Protein AF-A0A518S916-F1 (afdb_monomer_lite)

Structure (mmCIF, N/CA/C/O backbone):
data_AF-A0A518S916-F1
#
_entry.id   AF-A0A518S916-F1
#
loop_
_atom_site.group_PDB
_atom_site.id
_atom_site.type_symbol
_atom_site.label_atom_id
_atom_site.label_alt_id
_atom_site.label_comp_id
_atom_site.label_asym_id
_atom_site.label_entity_id
_atom_site.label_seq_id
_atom_site.pdbx_PDB_ins_code
_atom_site.Cartn_x
_atom_site.Cartn_y
_atom_site.Cartn_z
_atom_site.occupancy
_atom_site.B_iso_or_equiv
_atom_site.auth_seq_id
_atom_site.auth_comp_id
_atom_site.auth_asym_id
_atom_site.auth_atom_id
_atom_site.pdbx_PDB_model_num
ATOM 1 N N . MET A 1 1 ? -21.842 4.565 4.691 1.00 62.12 1 MET A N 1
ATOM 2 C CA . MET A 1 1 ? -20.642 4.189 5.458 1.00 62.12 1 MET A CA 1
ATOM 3 C C . MET A 1 1 ? -21.077 3.575 6.783 1.00 62.12 1 MET A C 1
ATOM 5 O O . MET A 1 1 ? -20.987 2.363 6.914 1.00 62.12 1 MET A O 1
ATOM 9 N N . GLU A 1 2 ? -21.818 4.327 7.596 1.00 73.81 2 GLU A N 1
ATOM 10 C CA . GLU A 1 2 ? -22.371 3.924 8.904 1.00 73.81 2 GLU A CA 1
ATOM 11 C C . GLU A 1 2 ? -23.020 2.518 8.986 1.00 73.81 2 GLU A C 1
ATOM 13 O O . GLU A 1 2 ? -22.765 1.757 9.918 1.00 73.81 2 GLU A O 1
ATOM 18 N N . ARG A 1 3 ? -23.816 2.099 7.984 1.00 76.81 3 ARG A N 1
ATOM 19 C CA . ARG A 1 3 ? -24.402 0.738 7.943 1.00 76.81 3 ARG A CA 1
ATOM 20 C C . ARG A 1 3 ? -23.364 -0.381 7.767 1.00 76.81 3 ARG A C 1
ATOM 22 O O . ARG A 1 3 ? -23.549 -1.460 8.321 1.00 76.81 3 ARG A O 1
ATOM 29 N N . ILE A 1 4 ? -22.310 -0.142 6.985 1.00 74.88 4 ILE A N 1
ATOM 30 C CA . ILE A 1 4 ? -21.237 -1.117 6.720 1.00 74.88 4 ILE A CA 1
ATOM 31 C C . ILE A 1 4 ? -20.331 -1.226 7.947 1.00 74.88 4 ILE A C 1
ATOM 33 O O . ILE A 1 4 ? -20.021 -2.334 8.374 1.00 74.88 4 ILE A O 1
ATOM 37 N N . GLU A 1 5 ? -19.987 -0.094 8.559 1.00 79.50 5 GLU A N 1
ATOM 38 C CA . GLU A 1 5 ? -19.220 -0.035 9.809 1.00 79.50 5 GLU A CA 1
ATOM 39 C C . GLU A 1 5 ? -19.958 -0.752 10.943 1.00 79.50 5 GLU A C 1
ATOM 41 O O . GLU A 1 5 ? -19.384 -1.602 11.622 1.00 79.50 5 GLU A O 1
ATOM 46 N N . THR A 1 6 ? -21.263 -0.495 11.091 1.00 79.56 6 THR A N 1
ATOM 47 C CA . THR A 1 6 ? -22.104 -1.162 12.096 1.00 79.56 6 THR A CA 1
ATOM 48 C C . THR A 1 6 ? -22.162 -2.672 11.862 1.00 79.56 6 THR A C 1
ATOM 50 O O . THR A 1 6 ? -22.060 -3.449 12.812 1.00 79.56 6 THR A O 1
ATOM 53 N N . ALA A 1 7 ? -22.283 -3.110 10.603 1.00 78.56 7 ALA A N 1
ATOM 54 C CA . ALA A 1 7 ? -22.294 -4.528 10.254 1.00 78.56 7 ALA A CA 1
ATOM 55 C C . ALA A 1 7 ? -20.941 -5.206 10.533 1.00 78.56 7 ALA A C 1
ATOM 57 O O . ALA A 1 7 ? -20.918 -6.280 11.132 1.00 78.56 7 ALA A O 1
ATOM 58 N N . LEU A 1 8 ? -19.822 -4.573 10.167 1.00 76.94 8 LEU A N 1
ATOM 59 C CA . LEU A 1 8 ? -18.466 -5.061 10.452 1.00 76.94 8 LEU A CA 1
ATOM 60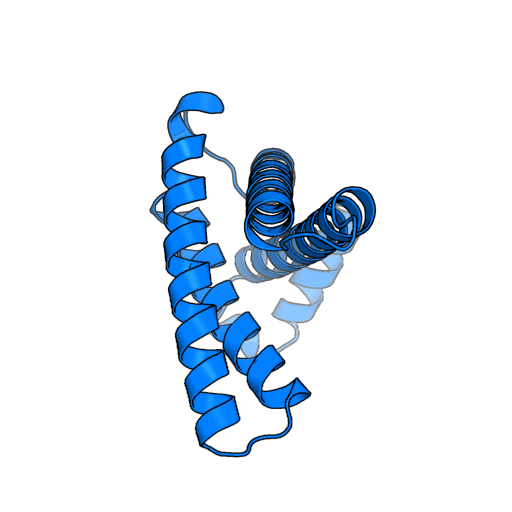 C C . LEU A 1 8 ? -18.204 -5.144 11.958 1.00 76.94 8 LEU A C 1
ATOM 62 O O . LEU A 1 8 ? -17.785 -6.188 12.457 1.00 76.94 8 LEU A O 1
ATOM 66 N N . ALA A 1 9 ? -18.516 -4.083 12.701 1.00 79.88 9 ALA A N 1
ATOM 67 C CA . ALA A 1 9 ? -18.357 -4.058 14.149 1.00 79.88 9 ALA A CA 1
ATOM 68 C C . ALA A 1 9 ? -19.244 -5.107 14.840 1.00 79.88 9 ALA A C 1
ATOM 70 O O . ALA A 1 9 ? -18.825 -5.727 15.818 1.00 79.88 9 ALA A O 1
ATOM 71 N N . SER A 1 10 ? -20.467 -5.329 14.346 1.00 79.19 10 SER A N 1
ATOM 72 C CA . SER A 1 10 ? -21.356 -6.379 14.855 1.00 79.19 10 SER A CA 1
ATOM 73 C C . SER A 1 10 ? -20.844 -7.780 14.525 1.00 79.19 10 SER A C 1
ATOM 75 O O . SER A 1 10 ? -20.966 -8.676 15.357 1.00 79.19 10 SER A O 1
ATOM 77 N N . ALA A 1 11 ? -20.267 -7.981 13.338 1.00 79.38 11 ALA A N 1
ATOM 78 C CA . ALA A 1 11 ? -19.698 -9.263 12.940 1.00 79.38 11 ALA A CA 1
ATOM 79 C C . ALA A 1 11 ? -18.502 -9.630 13.826 1.00 79.38 11 ALA A C 1
ATOM 81 O O . ALA A 1 11 ? -18.440 -10.745 14.331 1.00 79.38 11 ALA A O 1
ATOM 82 N N . VAL A 1 12 ? -17.605 -8.676 14.097 1.00 77.88 12 VAL A N 1
ATOM 83 C CA . VAL A 1 12 ? -16.442 -8.890 14.974 1.00 77.88 12 VAL A CA 1
ATOM 84 C C . VAL A 1 12 ? -16.884 -9.220 16.396 1.00 77.88 12 VAL A C 1
ATOM 86 O O . VAL A 1 12 ? -16.393 -10.196 16.960 1.00 77.88 12 VAL A O 1
ATOM 89 N N . ARG A 1 13 ? -17.871 -8.489 16.940 1.00 81.00 13 ARG A N 1
ATOM 90 C CA . ARG A 1 13 ? -18.462 -8.757 18.267 1.00 81.00 13 ARG A CA 1
ATOM 91 C C . ARG A 1 13 ? -19.023 -10.173 18.419 1.00 81.00 13 ARG A C 1
ATOM 93 O O . ARG A 1 13 ? -19.044 -10.688 19.530 1.00 81.00 13 ARG A O 1
ATOM 100 N N . GLY A 1 14 ? -19.469 -10.793 17.327 1.00 77.31 14 GLY A N 1
ATOM 101 C CA . GLY A 1 14 ? -19.987 -12.164 17.311 1.00 77.31 14 GLY A CA 1
ATOM 102 C C . GLY A 1 14 ? -18.921 -13.258 17.192 1.00 77.31 14 GLY A C 1
ATOM 103 O O . GLY A 1 14 ? -19.276 -14.430 17.087 1.00 77.31 14 GLY A O 1
ATOM 104 N N . THR A 1 15 ? -17.631 -12.909 17.172 1.00 79.25 15 THR A N 1
AT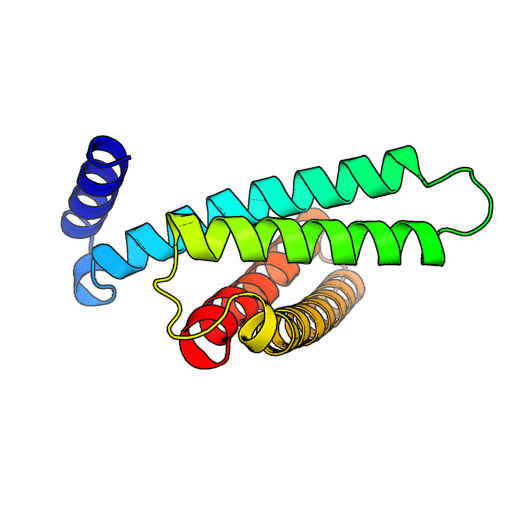OM 105 C CA . THR A 1 15 ? -16.519 -13.856 16.977 1.00 79.25 15 THR A CA 1
ATOM 106 C C . THR A 1 15 ? -15.547 -13.841 18.154 1.00 79.25 15 THR A C 1
ATOM 108 O O . THR A 1 15 ? -15.483 -12.869 18.901 1.00 79.25 15 THR A O 1
ATOM 111 N N . PHE A 1 16 ? -14.715 -14.883 18.270 1.00 80.12 16 PHE A N 1
ATOM 112 C CA . PHE A 1 16 ? -13.635 -14.945 19.270 1.00 80.12 16 PHE A CA 1
ATOM 113 C C . PHE A 1 16 ? -12.630 -13.783 19.147 1.00 80.12 16 PHE A C 1
ATOM 115 O O . PHE A 1 16 ? -11.908 -13.472 20.087 1.00 80.12 16 PHE A O 1
ATOM 122 N N . LEU A 1 17 ? -12.583 -13.112 17.990 1.00 71.88 17 LEU A N 1
ATOM 123 C CA . LEU A 1 17 ? -11.700 -11.972 17.754 1.00 71.88 17 LEU A CA 1
ATOM 124 C C . LEU A 1 17 ? -12.063 -10.758 18.616 1.00 71.88 17 LEU A C 1
ATOM 126 O O . LEU A 1 17 ? -11.185 -9.939 18.874 1.00 71.88 17 LEU A O 1
ATOM 130 N N . ALA A 1 18 ? -13.308 -10.657 19.099 1.00 76.38 18 ALA A N 1
ATOM 131 C CA . ALA A 1 18 ? -13.739 -9.586 19.997 1.00 76.38 18 ALA A CA 1
ATOM 132 C C . ALA A 1 18 ? -12.965 -9.561 21.326 1.00 76.38 18 ALA A C 1
ATOM 134 O O . ALA A 1 18 ? -12.867 -8.509 21.952 1.00 76.38 18 ALA A O 1
ATOM 135 N N . GLU A 1 19 ? -12.388 -10.694 21.741 1.00 77.88 19 GLU A N 1
ATOM 136 C CA . GLU A 1 19 ? -11.543 -10.778 22.940 1.00 77.88 19 GLU A CA 1
ATOM 137 C C . GLU A 1 19 ? -10.164 -10.131 22.733 1.00 77.88 19 GLU A C 1
ATOM 139 O O . GLU A 1 19 ? -9.513 -9.733 23.698 1.00 77.88 19 GLU A O 1
ATOM 144 N N . TYR A 1 20 ? -9.723 -9.994 21.478 1.00 79.19 20 TYR A N 1
ATOM 145 C CA . TYR A 1 20 ? -8.372 -9.551 21.126 1.00 79.19 20 TYR A CA 1
ATOM 146 C C . TYR A 1 20 ? -8.335 -8.222 20.364 1.00 79.19 20 TYR A C 1
ATOM 148 O O . TYR A 1 20 ? -7.318 -7.524 20.387 1.00 79.19 20 TYR A O 1
ATOM 156 N N . VAL A 1 21 ? -9.411 -7.863 19.660 1.00 78.44 21 VAL A N 1
ATOM 157 C CA . VAL A 1 21 ? -9.466 -6.692 18.780 1.00 78.44 21 VAL A CA 1
ATOM 158 C C . VAL A 1 21 ? -10.736 -5.894 19.049 1.00 78.44 21 VAL A C 1
ATOM 160 O O . VAL A 1 21 ? -11.847 -6.394 18.888 1.00 78.44 21 VAL A O 1
ATOM 163 N N . ALA A 1 22 ? -10.560 -4.617 19.403 1.00 84.56 22 ALA A N 1
ATOM 164 C CA . ALA A 1 22 ? -11.668 -3.675 19.511 1.00 84.56 22 ALA A CA 1
ATOM 165 C C . ALA A 1 22 ? -12.407 -3.565 18.156 1.00 84.56 22 ALA A C 1
ATOM 167 O O . ALA A 1 22 ? -11.738 -3.396 17.127 1.00 84.56 22 ALA A O 1
ATOM 168 N N . PRO A 1 23 ? -13.750 -3.638 18.121 1.00 81.00 23 PRO A N 1
ATOM 169 C CA . PRO A 1 23 ? -14.531 -3.597 16.882 1.00 81.00 23 PRO A CA 1
ATOM 170 C C . PRO A 1 23 ? -14.203 -2.398 15.984 1.00 81.00 23 PRO A C 1
ATOM 172 O O . PRO A 1 23 ? -14.116 -2.540 14.767 1.00 81.00 23 PRO A O 1
ATOM 175 N N . GLU A 1 24 ? -13.938 -1.238 16.578 1.00 83.56 24 GLU A N 1
ATOM 176 C CA . GLU A 1 24 ? -13.587 0.002 15.883 1.00 83.56 24 GLU A CA 1
ATOM 177 C C . GLU A 1 24 ? -12.242 -0.130 15.156 1.00 83.56 24 GLU A C 1
ATOM 179 O O . GLU A 1 24 ? -12.065 0.346 14.036 1.00 83.56 24 GLU A O 1
ATOM 184 N N . ARG A 1 25 ? -11.286 -0.848 15.756 1.00 84.44 25 ARG A N 1
ATOM 185 C CA . ARG A 1 25 ? -9.990 -1.118 15.127 1.00 84.44 25 ARG A CA 1
ATOM 186 C C . ARG A 1 25 ? -10.133 -2.067 13.942 1.00 84.44 25 ARG A C 1
ATOM 188 O O . ARG A 1 25 ? -9.447 -1.890 12.942 1.00 84.44 25 ARG A O 1
ATOM 195 N N . ALA A 1 26 ? -11.022 -3.052 14.038 1.00 83.81 26 ALA A N 1
ATOM 196 C CA . ALA A 1 26 ? -11.301 -3.963 12.93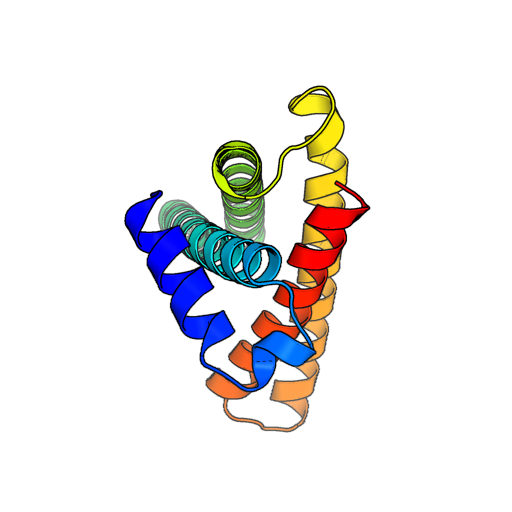3 1.00 83.81 26 ALA A CA 1
ATOM 197 C C . ALA A 1 26 ? -11.954 -3.242 11.741 1.00 83.81 26 ALA A C 1
ATOM 199 O O . ALA A 1 26 ? -11.579 -3.504 10.598 1.00 83.81 26 ALA A O 1
ATOM 200 N N . VAL A 1 27 ? -12.864 -2.297 12.003 1.00 87.31 27 VAL A N 1
ATOM 201 C CA . VAL A 1 27 ? -13.441 -1.418 10.973 1.00 87.31 27 VAL A CA 1
ATOM 202 C C . VAL A 1 27 ? -12.345 -0.604 10.284 1.00 87.31 27 VAL A C 1
ATOM 204 O O . VAL A 1 27 ? -12.230 -0.681 9.063 1.00 87.31 27 VAL A O 1
ATOM 207 N N . ARG A 1 28 ? -11.456 0.052 11.042 1.00 89.81 28 ARG A N 1
ATOM 208 C CA . ARG A 1 28 ? -10.335 0.810 10.455 1.00 89.81 28 ARG A CA 1
ATOM 209 C C . ARG A 1 28 ? -9.388 -0.045 9.624 1.00 89.81 28 ARG A C 1
ATOM 211 O O . ARG A 1 28 ? -8.904 0.410 8.596 1.00 89.81 28 ARG A O 1
ATOM 218 N N . ILE A 1 29 ? -9.110 -1.285 10.032 1.00 88.94 29 ILE A N 1
ATOM 219 C CA . ILE A 1 29 ? -8.295 -2.209 9.224 1.00 88.94 29 ILE A CA 1
ATOM 220 C C . ILE A 1 29 ? -8.998 -2.521 7.896 1.00 88.94 29 ILE A C 1
ATOM 222 O O . ILE A 1 29 ? -8.345 -2.560 6.853 1.00 88.94 29 ILE A O 1
ATOM 226 N N . ALA A 1 30 ? -10.318 -2.725 7.915 1.00 89.00 30 ALA A N 1
ATOM 227 C CA . ALA A 1 30 ? -11.095 -2.967 6.703 1.00 89.00 30 ALA A CA 1
ATOM 228 C C . ALA A 1 30 ? -11.125 -1.732 5.784 1.00 89.00 30 ALA A C 1
ATOM 230 O O . ALA A 1 30 ? -10.920 -1.867 4.578 1.00 89.00 30 ALA A O 1
ATOM 231 N N . GLU A 1 31 ? -11.315 -0.536 6.343 1.00 91.81 31 GLU A N 1
ATOM 232 C CA . GLU A 1 31 ? -11.240 0.734 5.611 1.00 91.81 31 GLU A CA 1
ATOM 233 C C . GLU A 1 31 ? -9.855 0.943 5.005 1.00 91.81 31 GLU A C 1
ATOM 235 O O . GLU A 1 31 ? -9.746 1.185 3.804 1.00 91.81 31 GLU A O 1
ATOM 240 N N . PHE A 1 32 ? -8.797 0.745 5.796 1.00 92.56 32 PHE A N 1
ATOM 241 C CA . PHE A 1 32 ? -7.414 0.826 5.338 1.00 92.56 32 PHE A CA 1
ATOM 242 C C . PHE A 1 32 ? -7.143 -0.147 4.188 1.00 92.56 32 PHE A C 1
ATOM 244 O O . PHE A 1 32 ? -6.534 0.223 3.186 1.00 92.56 32 PHE A O 1
ATOM 251 N N . GLY A 1 33 ? -7.616 -1.391 4.309 1.00 91.88 33 GLY A N 1
ATOM 252 C CA . GLY A 1 33 ? -7.501 -2.401 3.260 1.00 91.88 33 GLY A CA 1
ATOM 253 C C . GLY A 1 33 ? -8.241 -1.999 1.983 1.00 91.88 33 GLY A C 1
ATOM 254 O O . GLY A 1 33 ? -7.691 -2.120 0.888 1.00 91.88 33 GLY A O 1
ATOM 255 N N . GLY A 1 34 ? -9.455 -1.458 2.115 1.00 93.25 34 GLY A N 1
ATOM 256 C CA . GLY A 1 34 ? -10.238 -0.935 0.996 1.00 93.25 34 GLY A CA 1
ATOM 257 C C . GLY A 1 34 ? -9.547 0.235 0.294 1.00 93.25 34 GLY A C 1
ATOM 258 O O . GLY A 1 34 ? -9.381 0.218 -0.926 1.00 93.25 34 GLY A O 1
ATOM 259 N N . VAL A 1 35 ? -9.065 1.219 1.057 1.00 94.69 35 VAL A N 1
ATOM 260 C CA . VAL A 1 35 ? -8.282 2.347 0.534 1.00 94.69 35 VAL A CA 1
ATOM 261 C C . VAL A 1 35 ? -7.010 1.845 -0.150 1.00 94.69 35 VAL A C 1
ATOM 263 O O . VAL A 1 35 ? -6.729 2.241 -1.283 1.00 94.69 35 VAL A O 1
ATOM 266 N N . GLY A 1 36 ? -6.282 0.922 0.479 1.00 93.19 36 GLY A N 1
ATOM 267 C CA . GLY A 1 36 ? -5.083 0.301 -0.078 1.00 93.19 36 GLY A CA 1
ATOM 268 C C . GLY A 1 36 ? -5.337 -0.381 -1.423 1.00 93.19 36 GLY A C 1
ATOM 269 O O . GLY A 1 36 ? -4.563 -0.189 -2.360 1.00 93.19 36 GLY A O 1
ATOM 270 N N . ALA A 1 37 ? -6.457 -1.098 -1.568 1.00 93.94 37 ALA A N 1
ATOM 271 C CA . ALA A 1 37 ? -6.851 -1.709 -2.836 1.00 93.94 37 ALA A CA 1
ATOM 272 C C . ALA A 1 37 ? -7.078 -0.658 -3.937 1.00 93.94 37 ALA A C 1
ATOM 274 O O . ALA A 1 37 ? -6.604 -0.831 -5.060 1.00 93.94 37 ALA A O 1
ATOM 275 N N . THR A 1 38 ? -7.731 0.467 -3.622 1.00 96.06 38 THR A N 1
ATOM 276 C CA . THR A 1 38 ? -7.881 1.565 -4.596 1.00 96.06 38 THR A CA 1
ATOM 277 C C . THR A 1 38 ? -6.542 2.213 -4.956 1.00 96.06 38 THR A C 1
ATOM 279 O O . THR A 1 38 ? -6.313 2.527 -6.120 1.00 96.06 38 THR A O 1
ATOM 282 N N . GLY A 1 39 ? -5.620 2.336 -3.997 1.00 94.56 39 GLY A N 1
ATOM 283 C CA . GLY A 1 39 ? -4.255 2.804 -4.244 1.00 94.56 39 GLY A CA 1
ATOM 284 C C . GLY A 1 39 ? -3.470 1.893 -5.181 1.00 94.56 39 GLY A C 1
ATOM 285 O O . GLY A 1 39 ? -2.799 2.381 -6.089 1.00 94.56 39 GLY A O 1
ATOM 286 N N . ALA A 1 40 ? -3.595 0.575 -5.011 1.00 92.88 40 ALA A N 1
ATOM 287 C CA . ALA A 1 40 ? -2.989 -0.404 -5.909 1.00 92.88 40 ALA A CA 1
ATOM 288 C C . ALA A 1 40 ? -3.551 -0.299 -7.337 1.00 92.88 40 ALA A C 1
ATOM 290 O O . ALA A 1 40 ? -2.791 -0.384 -8.301 1.00 92.88 40 ALA A O 1
ATOM 291 N N . LEU A 1 41 ? -4.857 -0.050 -7.486 1.00 96.25 41 LEU A N 1
ATOM 292 C CA . LEU A 1 41 ? -5.468 0.199 -8.795 1.00 96.25 41 LEU A CA 1
ATOM 293 C C . LEU A 1 41 ? -4.936 1.485 -9.436 1.00 96.25 41 LEU A C 1
ATOM 295 O O . LEU A 1 41 ? -4.565 1.463 -10.605 1.00 96.25 41 LEU A O 1
ATOM 299 N N . VAL A 1 42 ? -4.851 2.586 -8.683 1.00 97.19 42 VAL A N 1
ATOM 300 C CA . VAL A 1 42 ? -4.273 3.849 -9.178 1.00 97.19 42 VAL A CA 1
ATOM 301 C C . VAL A 1 42 ? -2.826 3.647 -9.617 1.00 97.19 42 VAL A C 1
ATOM 303 O O . VAL A 1 42 ? -2.461 4.065 -10.713 1.00 97.19 42 VAL A O 1
ATOM 306 N N . ASN A 1 43 ? -2.021 2.963 -8.804 1.00 95.44 43 ASN A N 1
ATOM 307 C CA . ASN A 1 43 ? -0.646 2.620 -9.146 1.00 95.44 43 ASN A CA 1
ATOM 308 C C . ASN A 1 43 ? -0.577 1.862 -10.480 1.00 95.44 43 ASN A C 1
ATOM 310 O O . ASN A 1 43 ? 0.125 2.290 -11.394 1.00 95.44 43 ASN A O 1
ATOM 314 N N . LEU A 1 44 ? -1.360 0.790 -10.622 1.00 94.50 44 LEU A N 1
ATOM 315 C CA . LEU A 1 44 ? -1.385 -0.016 -11.838 1.00 94.50 44 LEU A CA 1
ATOM 316 C C . LEU A 1 44 ? -1.805 0.805 -13.064 1.00 94.50 44 LEU A C 1
ATOM 318 O O . LEU A 1 44 ? -1.166 0.712 -14.107 1.00 94.50 44 LEU A O 1
ATOM 322 N N . LEU A 1 45 ? -2.853 1.623 -12.946 1.00 97.06 45 LEU A N 1
ATOM 323 C CA . LEU A 1 45 ? -3.343 2.456 -14.045 1.00 97.06 45 LEU A CA 1
ATOM 324 C C . LEU A 1 45 ? -2.305 3.490 -14.487 1.00 97.06 45 LEU A C 1
ATOM 326 O O . LEU A 1 45 ? -2.091 3.660 -15.684 1.00 97.06 45 LEU A O 1
ATOM 330 N N . VAL A 1 46 ? -1.637 4.149 -13.537 1.00 96.44 46 VAL A N 1
ATOM 331 C CA . VAL A 1 46 ? -0.571 5.115 -13.840 1.00 96.44 46 VAL A CA 1
ATOM 332 C C . VAL A 1 46 ? 0.620 4.415 -14.485 1.00 96.44 46 VAL A C 1
ATOM 334 O O . VAL A 1 46 ? 1.150 4.915 -15.473 1.00 96.44 46 VAL A O 1
ATOM 337 N N . LEU A 1 47 ? 1.013 3.242 -13.982 1.00 94.88 47 LEU A N 1
ATOM 338 C CA . LEU A 1 47 ? 2.095 2.464 -14.576 1.00 94.88 47 LEU A CA 1
ATOM 339 C C . LEU A 1 47 ? 1.768 2.080 -16.022 1.00 94.88 47 LEU A C 1
ATOM 341 O O . LEU A 1 47 ? 2.588 2.303 -16.901 1.00 94.88 47 LEU A O 1
ATOM 345 N N . LEU A 1 48 ? 0.572 1.546 -16.279 1.00 94.62 48 LEU A N 1
ATOM 346 C CA . LEU A 1 48 ? 0.144 1.148 -17.623 1.00 94.62 48 LEU A CA 1
ATOM 347 C C . LEU A 1 48 ? 0.007 2.338 -18.580 1.00 94.62 48 LEU A C 1
ATOM 349 O O . LEU A 1 48 ? 0.252 2.183 -19.770 1.00 94.62 48 LEU A O 1
ATOM 353 N N . ALA A 1 49 ? -0.378 3.512 -18.076 1.00 95.19 49 ALA A N 1
ATOM 354 C CA . ALA A 1 49 ? -0.489 4.722 -18.885 1.00 95.19 49 ALA A CA 1
ATOM 355 C C . ALA A 1 49 ? 0.875 5.323 -19.260 1.00 95.19 49 ALA A C 1
ATOM 357 O O . ALA A 1 49 ? 0.984 5.972 -20.297 1.00 95.19 49 ALA A O 1
ATOM 358 N N . LEU A 1 50 ? 1.890 5.145 -18.407 1.00 94.25 50 LEU A N 1
ATOM 359 C CA . LEU A 1 50 ? 3.217 5.744 -18.578 1.00 94.25 50 LEU A CA 1
ATOM 360 C C . LEU A 1 50 ? 4.269 4.774 -19.123 1.00 94.25 50 LEU A C 1
ATOM 362 O O . LEU A 1 50 ? 5.304 5.225 -19.601 1.00 94.25 50 LEU A O 1
ATOM 366 N N . ALA A 1 51 ? 4.054 3.463 -19.018 1.00 92.50 51 ALA A N 1
ATOM 367 C CA . ALA A 1 51 ? 4.974 2.471 -19.554 1.00 92.50 51 ALA A CA 1
ATOM 368 C C . ALA A 1 51 ? 4.855 2.424 -21.085 1.00 92.50 51 ALA A C 1
ATOM 370 O O . ALA A 1 51 ? 3.892 1.889 -21.627 1.00 92.50 51 ALA A O 1
ATOM 371 N N . ASP A 1 52 ? 5.854 2.966 -21.776 1.00 84.50 52 ASP A N 1
ATOM 372 C CA . ASP A 1 52 ? 5.927 3.064 -23.239 1.00 84.50 52 ASP A CA 1
ATOM 373 C C . ASP A 1 52 ? 6.902 2.055 -23.879 1.00 84.50 52 ASP A C 1
ATOM 375 O O . ASP A 1 52 ? 7.056 2.019 -25.097 1.00 84.50 52 ASP A O 1
ATOM 379 N N . GLY A 1 53 ? 7.501 1.174 -23.073 1.00 76.00 53 GLY A N 1
ATOM 380 C CA . GLY A 1 53 ? 8.402 0.104 -23.515 1.00 76.00 53 GLY A CA 1
ATOM 381 C C . GLY A 1 53 ? 9.885 0.400 -23.280 1.00 76.00 53 GLY A C 1
ATOM 382 O O . GLY A 1 53 ? 10.655 -0.548 -23.118 1.00 76.00 53 GLY A O 1
ATOM 383 N N . ASP A 1 54 ? 10.266 1.672 -23.133 1.00 77.38 54 ASP A N 1
ATOM 384 C CA . ASP A 1 54 ? 11.650 2.096 -22.912 1.00 77.38 54 ASP A CA 1
ATOM 385 C C . ASP A 1 54 ? 11.872 2.531 -21.454 1.00 77.38 54 ASP A C 1
ATOM 387 O O . ASP A 1 54 ? 11.804 3.698 -21.081 1.00 77.38 54 ASP A O 1
ATOM 391 N N . GLY A 1 55 ? 12.202 1.558 -20.600 1.00 81.50 55 GLY A N 1
ATOM 392 C CA . GLY A 1 55 ? 12.607 1.802 -19.213 1.00 81.50 55 GLY A CA 1
ATOM 393 C C . GLY A 1 55 ? 11.440 1.942 -18.229 1.00 81.50 55 GLY A C 1
ATOM 394 O O . GLY A 1 55 ? 10.663 2.888 -18.241 1.00 81.50 55 GLY A O 1
ATOM 395 N N . ILE A 1 56 ? 11.353 1.009 -17.279 1.00 89.06 56 ILE A N 1
ATOM 396 C CA . ILE A 1 56 ? 10.207 0.917 -16.359 1.00 89.06 56 ILE A CA 1
ATOM 397 C C . ILE A 1 56 ? 10.363 1.727 -15.065 1.00 89.06 56 ILE A C 1
ATOM 399 O O . ILE A 1 56 ? 9.394 1.932 -14.340 1.00 89.06 56 ILE A O 1
ATOM 403 N N . LEU A 1 57 ? 11.574 2.197 -14.754 1.00 90.62 57 LEU A N 1
ATOM 404 C CA . LEU A 1 57 ? 11.875 2.788 -13.445 1.00 90.62 57 LEU A CA 1
ATOM 405 C C . LEU A 1 57 ? 11.134 4.105 -13.196 1.00 90.62 57 LEU A C 1
ATOM 407 O O . LEU A 1 57 ? 10.561 4.283 -12.123 1.00 90.62 57 LEU A O 1
ATOM 411 N N . VAL A 1 58 ? 11.127 5.018 -14.173 1.00 93.06 58 VAL A N 1
ATOM 412 C CA . VAL A 1 58 ? 10.451 6.318 -14.034 1.00 93.06 58 VAL A CA 1
ATOM 413 C C . VAL A 1 58 ? 8.925 6.146 -13.974 1.00 93.06 58 VAL A C 1
ATOM 415 O O . VAL A 1 58 ? 8.331 6.652 -13.017 1.00 93.06 58 VAL A O 1
ATOM 418 N N . PRO A 1 59 ? 8.280 5.379 -14.882 1.00 94.44 59 PRO A N 1
ATOM 419 C CA . PRO A 1 59 ? 6.861 5.040 -14.761 1.00 94.44 59 PRO A CA 1
ATOM 420 C C . PRO A 1 59 ? 6.501 4.371 -13.430 1.00 94.44 59 PRO A C 1
ATOM 422 O O . PRO A 1 59 ? 5.516 4.750 -12.800 1.00 94.44 59 PRO A O 1
ATOM 425 N N . ALA A 1 60 ? 7.315 3.421 -12.958 1.00 91.69 60 ALA A N 1
ATOM 426 C CA . ALA A 1 60 ? 7.081 2.731 -11.690 1.00 91.69 60 ALA A CA 1
ATOM 427 C C . ALA A 1 60 ? 7.180 3.671 -10.483 1.00 91.69 60 ALA A C 1
ATOM 429 O O . ALA A 1 60 ? 6.349 3.592 -9.577 1.00 91.69 60 ALA A O 1
ATOM 430 N N . LEU A 1 61 ? 8.149 4.591 -10.473 1.00 92.06 61 LEU A N 1
ATOM 431 C CA . LEU A 1 61 ? 8.268 5.596 -9.418 1.00 92.06 61 LEU A CA 1
ATOM 432 C C . LEU A 1 61 ? 7.064 6.547 -9.417 1.00 92.06 61 LEU A C 1
ATOM 434 O O . LEU A 1 61 ? 6.489 6.804 -8.360 1.00 92.06 61 LEU A O 1
ATOM 438 N N . ALA A 1 62 ? 6.654 7.038 -10.589 1.00 94.69 62 ALA A N 1
ATOM 439 C CA . ALA A 1 62 ? 5.486 7.906 -10.722 1.00 94.69 62 ALA A CA 1
ATOM 440 C C . ALA A 1 62 ? 4.203 7.202 -10.253 1.00 94.69 62 ALA A C 1
ATOM 442 O O . ALA A 1 62 ? 3.434 7.764 -9.472 1.00 94.69 62 ALA A O 1
ATOM 443 N N . ALA A 1 63 ? 4.013 5.945 -10.656 1.00 94.44 63 ALA A N 1
ATOM 444 C CA . ALA A 1 63 ? 2.917 5.098 -10.205 1.00 94.44 63 ALA A CA 1
ATOM 445 C C . ALA A 1 63 ? 2.930 4.881 -8.687 1.00 94.44 63 ALA A C 1
ATOM 447 O O . ALA A 1 63 ? 1.882 4.951 -8.038 1.00 94.44 63 ALA A O 1
ATOM 448 N N . PHE A 1 64 ? 4.104 4.629 -8.098 1.00 91.56 64 PHE A N 1
ATOM 449 C CA . PHE A 1 64 ? 4.261 4.478 -6.652 1.00 91.56 64 PHE A CA 1
ATOM 450 C C . PHE A 1 64 ? 3.838 5.748 -5.916 1.00 91.56 64 PHE A C 1
ATOM 452 O O . PHE A 1 64 ? 2.974 5.685 -5.044 1.00 91.56 64 PHE A O 1
ATOM 459 N N . VAL A 1 65 ? 4.372 6.905 -6.314 1.00 93.50 65 VAL A N 1
ATOM 460 C CA . VAL A 1 65 ? 4.031 8.195 -5.701 1.00 93.50 65 VAL A CA 1
ATOM 461 C C . VAL A 1 65 ? 2.539 8.499 -5.845 1.00 93.50 65 VAL A C 1
ATOM 463 O O . VAL A 1 65 ? 1.903 8.880 -4.865 1.00 93.50 65 VAL A O 1
ATOM 466 N N . ALA A 1 66 ? 1.955 8.280 -7.026 1.00 95.56 66 ALA A N 1
ATOM 467 C CA . ALA A 1 66 ? 0.528 8.493 -7.256 1.00 95.56 66 ALA A CA 1
ATOM 468 C C . ALA A 1 66 ? -0.341 7.612 -6.345 1.00 95.56 66 ALA A C 1
ATOM 470 O O . ALA A 1 66 ? -1.268 8.112 -5.709 1.00 95.56 66 ALA A O 1
ATOM 471 N N . GLY A 1 67 ? -0.008 6.323 -6.231 1.00 94.62 67 GLY A N 1
ATOM 472 C CA . GLY A 1 67 ? -0.695 5.396 -5.334 1.00 94.62 67 GLY A CA 1
ATOM 473 C C . GLY A 1 67 ? -0.593 5.819 -3.866 1.00 94.62 67 GLY A C 1
ATOM 474 O O . GLY A 1 67 ? -1.609 5.865 -3.180 1.00 94.62 67 GLY A O 1
ATOM 475 N N . VAL A 1 68 ? 0.601 6.196 -3.398 1.00 93.38 68 VAL A N 1
ATOM 476 C CA . VAL A 1 68 ? 0.830 6.634 -2.008 1.00 93.38 68 VAL A CA 1
ATOM 477 C C . VAL A 1 68 ? 0.074 7.922 -1.683 1.00 93.38 68 VAL A C 1
ATOM 479 O O . VAL A 1 68 ? -0.536 8.027 -0.621 1.00 93.38 68 VAL A O 1
ATOM 482 N N . LEU A 1 69 ? 0.081 8.912 -2.579 1.00 94.19 69 LEU A N 1
ATOM 483 C CA . LEU A 1 69 ? -0.647 10.166 -2.362 1.00 94.19 69 LEU A CA 1
ATOM 484 C C . LEU A 1 69 ? -2.164 9.955 -2.395 1.00 94.19 69 LEU A C 1
ATOM 486 O O . LEU A 1 69 ? -2.887 10.565 -1.606 1.00 94.19 69 LEU A O 1
ATOM 490 N N . TRP A 1 70 ? -2.641 9.057 -3.259 1.00 95.75 70 TRP A N 1
ATOM 491 C CA . TRP A 1 70 ? -4.041 8.648 -3.295 1.00 95.75 70 TRP A CA 1
ATOM 492 C C . TRP A 1 70 ? -4.472 8.001 -1.976 1.00 95.75 70 TRP A C 1
ATOM 494 O O . TRP A 1 70 ? -5.460 8.422 -1.368 1.00 95.75 70 TRP A O 1
ATOM 504 N N . THR A 1 71 ? -3.708 7.019 -1.486 1.00 94.81 71 THR A N 1
ATOM 505 C CA . THR A 1 71 ? -4.022 6.361 -0.213 1.00 94.81 71 THR A CA 1
ATOM 506 C C . THR A 1 71 ? -3.871 7.305 0.965 1.00 94.81 71 THR A C 1
ATOM 508 O O . THR A 1 71 ? -4.648 7.190 1.906 1.00 94.81 71 THR A O 1
ATOM 511 N N . TYR A 1 72 ? -2.933 8.252 0.932 1.00 93.12 72 TYR A N 1
ATOM 512 C CA . TYR A 1 72 ? -2.804 9.273 1.968 1.00 93.12 72 TYR A CA 1
ATOM 513 C C . TYR A 1 72 ? -4.067 10.132 2.069 1.00 93.12 72 TYR A C 1
ATOM 515 O O . TYR A 1 72 ? -4.649 10.255 3.147 1.00 93.12 72 TYR A O 1
ATOM 523 N N . GLY A 1 73 ? -4.525 10.675 0.936 1.00 92.62 73 GLY A N 1
ATOM 524 C CA . GLY A 1 73 ? -5.725 11.504 0.884 1.00 92.62 73 GLY A CA 1
ATOM 525 C C . GLY A 1 73 ? -6.962 10.760 1.379 1.00 92.62 73 GLY A C 1
ATOM 526 O O . GLY A 1 73 ? -7.684 11.268 2.231 1.00 92.62 73 GLY A O 1
ATOM 527 N N . LEU A 1 74 ? -7.182 9.531 0.906 1.00 92.44 74 LEU A N 1
ATOM 528 C CA . LEU A 1 74 ? -8.341 8.741 1.322 1.00 92.44 74 LEU A CA 1
ATOM 529 C C . LEU A 1 74 ? -8.260 8.267 2.774 1.00 92.44 74 LEU A C 1
ATOM 531 O O . LEU A 1 74 ? -9.256 8.360 3.484 1.00 92.44 74 LEU A O 1
ATOM 535 N N . ASN A 1 75 ? -7.097 7.811 3.248 1.00 92.69 75 ASN A N 1
ATOM 536 C CA . ASN A 1 75 ? -6.960 7.390 4.643 1.00 92.69 75 ASN A CA 1
ATOM 537 C C . ASN A 1 75 ? -7.193 8.557 5.602 1.00 92.69 75 ASN A C 1
ATOM 539 O O . ASN A 1 75 ? -7.767 8.349 6.661 1.00 92.69 75 ASN A O 1
ATOM 543 N N . ARG A 1 76 ? -6.820 9.783 5.223 1.00 89.81 76 ARG A N 1
ATOM 544 C CA . ARG A 1 76 ? -7.118 10.983 6.011 1.00 89.81 76 ARG A CA 1
ATOM 545 C C . ARG A 1 76 ? -8.602 11.355 6.039 1.00 89.81 76 ARG A C 1
ATOM 547 O O . ARG A 1 76 ? -9.040 12.021 6.966 1.00 89.81 76 ARG A O 1
ATOM 554 N N . LEU A 1 77 ? -9.354 10.988 5.005 1.00 88.31 77 LEU A N 1
ATOM 555 C CA . LEU A 1 77 ? -10.785 11.282 4.916 1.00 88.31 77 LEU A CA 1
ATOM 556 C C . LEU A 1 77 ? -11.655 10.191 5.544 1.00 88.31 77 LEU A C 1
ATOM 558 O O . LEU A 1 77 ? -12.769 10.488 5.962 1.00 88.31 77 LEU A O 1
ATOM 562 N N . VAL A 1 78 ? -11.183 8.942 5.536 1.00 86.69 78 VAL A N 1
ATOM 563 C CA . VAL A 1 78 ? -12.021 7.768 5.817 1.00 86.69 78 VAL A CA 1
ATOM 564 C C . VAL A 1 78 ? -11.509 6.933 6.988 1.00 86.69 78 VAL A C 1
ATOM 566 O O . VAL A 1 78 ? -12.321 6.345 7.680 1.00 86.69 78 VAL A O 1
ATOM 569 N N . THR A 1 79 ? -10.196 6.847 7.218 1.00 86.31 79 THR A N 1
ATOM 570 C CA . THR A 1 79 ? -9.620 5.791 8.077 1.00 86.31 79 THR A CA 1
ATOM 571 C C . THR A 1 79 ? -8.975 6.317 9.355 1.00 86.31 79 THR A C 1
ATOM 573 O O . THR A 1 79 ? -9.100 5.705 10.417 1.00 86.31 79 THR A O 1
ATOM 576 N N . PHE A 1 80 ? -8.248 7.428 9.268 1.00 86.44 80 PHE A N 1
ATOM 577 C CA . PHE A 1 80 ? -7.498 8.003 10.377 1.00 86.44 80 PHE A CA 1
ATOM 578 C C . PHE A 1 80 ? -7.838 9.481 10.540 1.00 86.44 80 PHE A C 1
ATOM 580 O O . PHE A 1 80 ? -7.711 10.265 9.597 1.00 86.44 80 PHE A O 1
ATOM 587 N N . ASP A 1 81 ? -8.168 9.863 11.770 1.00 79.12 81 ASP A N 1
ATOM 588 C CA . ASP A 1 81 ? -8.205 11.259 12.192 1.00 79.12 81 ASP A CA 1
ATOM 589 C C . ASP A 1 81 ? -6.770 11.747 12.419 1.00 79.12 81 ASP A C 1
ATOM 591 O O . ASP A 1 81 ? -6.198 11.595 13.498 1.00 79.12 81 ASP A O 1
ATOM 595 N N . PHE A 1 82 ? -6.150 12.284 11.369 1.00 77.12 82 PHE A N 1
ATOM 596 C CA . PHE A 1 82 ? -4.814 12.868 11.472 1.00 77.12 82 PHE A CA 1
ATOM 597 C C . PHE A 1 82 ? -4.866 14.284 12.054 1.00 77.12 82 PHE A C 1
ATOM 599 O O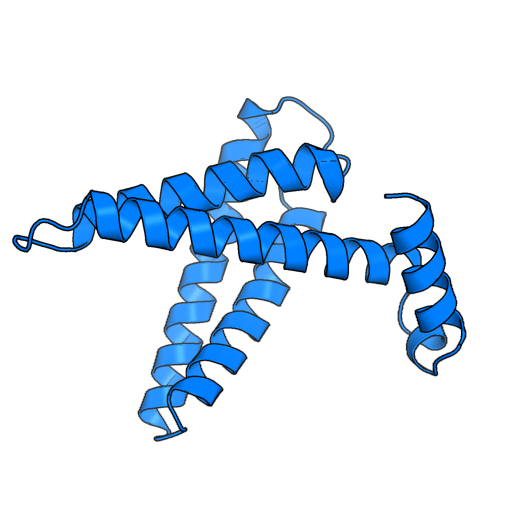 . PHE A 1 82 ? -5.412 15.201 11.431 1.00 77.12 82 PHE A O 1
ATOM 606 N N . ASP A 1 83 ? -4.180 14.491 13.176 1.00 72.88 83 ASP A N 1
ATOM 607 C CA . ASP A 1 83 ? -3.922 15.821 13.728 1.00 72.88 83 ASP A CA 1
ATOM 608 C C . ASP A 1 83 ? -2.875 16.591 12.892 1.00 72.88 83 ASP A C 1
ATOM 610 O O . ASP A 1 83 ? -1.839 16.051 12.487 1.00 72.88 83 ASP A O 1
ATOM 614 N N . GLY A 1 84 ? -3.108 17.888 12.662 1.00 75.75 84 GLY A N 1
ATOM 615 C CA . GLY A 1 84 ? -2.169 18.788 11.969 1.00 75.75 84 GLY A CA 1
ATOM 616 C C . GLY A 1 84 ? -2.419 18.956 10.464 1.00 75.75 84 GLY A C 1
ATOM 617 O O . GLY A 1 84 ? -3.418 18.482 9.925 1.00 75.75 84 GLY A O 1
ATOM 618 N N . GLY A 1 85 ? -1.538 19.680 9.767 1.00 82.50 85 GLY A N 1
ATOM 619 C CA . GLY A 1 85 ? -1.732 20.048 8.359 1.00 82.50 85 GLY A CA 1
ATOM 620 C C . GLY A 1 85 ? -1.521 18.889 7.376 1.00 82.50 85 GLY A C 1
ATOM 621 O O . GLY A 1 85 ? -0.619 18.069 7.538 1.00 82.50 85 GLY A O 1
ATOM 622 N N . ALA A 1 86 ? -2.306 18.842 6.292 1.00 82.56 86 ALA A N 1
ATOM 623 C CA . ALA A 1 86 ? -2.213 17.773 5.290 1.00 82.56 86 ALA A CA 1
ATOM 624 C C . ALA A 1 86 ? -0.823 17.669 4.630 1.00 82.56 86 ALA A C 1
ATOM 626 O O . ALA A 1 86 ? -0.356 16.569 4.350 1.00 82.56 86 ALA A O 1
ATOM 627 N N . LEU A 1 87 ? -0.138 18.791 4.406 1.00 86.19 87 LEU A N 1
ATOM 628 C CA . LEU A 1 87 ? 1.200 18.794 3.801 1.00 86.19 87 LEU A CA 1
ATOM 629 C C . LEU A 1 87 ? 2.315 18.465 4.803 1.00 86.19 87 LEU A C 1
ATOM 631 O O . LEU A 1 87 ? 3.372 17.991 4.404 1.00 86.19 87 LEU A O 1
ATOM 635 N N . GLU A 1 88 ? 2.073 18.676 6.095 1.00 86.62 88 GLU A N 1
ATOM 636 C CA . GLU A 1 88 ? 3.052 18.437 7.160 1.00 86.62 88 GLU A CA 1
ATOM 637 C C . GLU A 1 88 ? 3.231 16.937 7.445 1.00 86.62 88 GLU A C 1
ATOM 639 O O . GLU A 1 88 ? 4.344 16.453 7.658 1.00 86.62 88 GLU A O 1
ATOM 644 N N . ARG A 1 89 ? 2.134 16.172 7.388 1.00 85.56 89 ARG A N 1
ATOM 645 C CA . ARG A 1 89 ? 2.151 14.717 7.618 1.00 85.56 89 ARG A CA 1
ATOM 646 C C . ARG A 1 89 ? 2.455 13.889 6.369 1.00 85.56 89 ARG A C 1
ATOM 648 O O . ARG A 1 89 ? 2.923 12.759 6.488 1.00 85.56 89 ARG A O 1
ATOM 655 N N . ALA A 1 90 ? 2.290 14.460 5.175 1.00 87.44 90 ALA A N 1
ATOM 656 C CA . ALA A 1 90 ? 2.600 13.795 3.909 1.00 87.44 90 ALA A CA 1
ATOM 657 C C . ALA A 1 90 ? 4.007 13.149 3.850 1.00 87.44 90 ALA A C 1
ATOM 659 O O . ALA A 1 90 ? 4.085 11.976 3.483 1.00 87.44 90 ALA A O 1
ATOM 660 N N . PRO A 1 91 ? 5.119 13.818 4.234 1.00 89.56 91 PRO A N 1
ATOM 661 C CA . PRO A 1 91 ? 6.443 13.190 4.191 1.00 89.56 91 PRO A CA 1
ATOM 662 C C . PRO A 1 91 ? 6.580 12.003 5.154 1.00 89.56 91 PRO A C 1
ATOM 664 O O . PRO A 1 91 ? 7.223 11.014 4.803 1.00 89.56 91 PRO A O 1
ATOM 667 N N . HIS A 1 92 ? 5.946 12.058 6.329 1.00 90.62 92 HIS A N 1
ATOM 668 C CA . HIS A 1 92 ? 5.935 10.947 7.285 1.00 90.62 92 HIS A CA 1
ATOM 669 C C . HIS A 1 92 ? 5.194 9.741 6.703 1.00 90.62 92 HIS A C 1
ATOM 671 O O . HIS A 1 92 ? 5.709 8.623 6.729 1.00 90.62 92 HIS A O 1
ATOM 677 N N . TYR A 1 93 ? 4.035 9.982 6.088 1.00 90.06 93 TYR A N 1
ATOM 678 C CA . TYR A 1 93 ? 3.252 8.944 5.427 1.00 90.06 93 TYR A CA 1
ATOM 679 C C . TYR A 1 93 ? 4.010 8.294 4.259 1.00 90.06 93 TYR A C 1
ATOM 681 O O . TYR A 1 93 ? 4.077 7.068 4.154 1.00 90.06 93 TYR A O 1
ATOM 689 N N . VAL A 1 94 ? 4.652 9.106 3.413 1.00 92.19 94 VAL A N 1
ATOM 690 C CA . VAL A 1 94 ? 5.509 8.620 2.319 1.00 92.19 94 VAL A C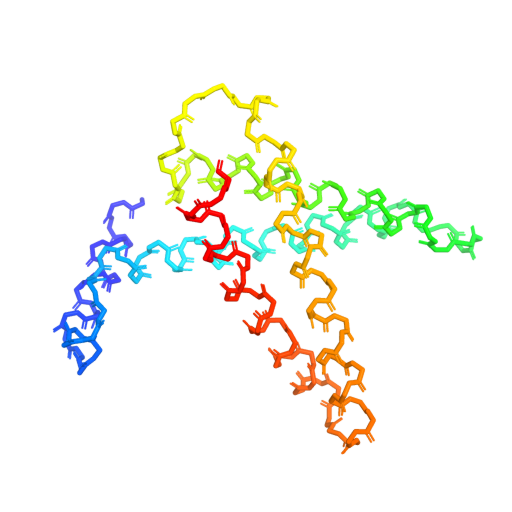A 1
ATOM 691 C C . VAL A 1 94 ? 6.677 7.797 2.869 1.00 92.19 94 VAL A C 1
ATOM 693 O O . VAL A 1 94 ? 6.974 6.729 2.335 1.00 92.19 94 VAL A O 1
ATOM 696 N N . GLY A 1 95 ? 7.304 8.243 3.962 1.00 92.81 95 GLY A N 1
ATOM 697 C CA . GLY A 1 95 ? 8.375 7.512 4.641 1.00 92.81 95 GLY A CA 1
ATOM 698 C C . GLY A 1 95 ? 7.930 6.139 5.151 1.00 92.81 95 GLY A C 1
ATOM 699 O O . GLY A 1 95 ? 8.611 5.143 4.905 1.00 92.81 95 GLY A O 1
ATOM 700 N N . VAL A 1 96 ? 6.756 6.056 5.788 1.00 93.94 96 VAL A N 1
ATOM 701 C CA . VAL A 1 96 ? 6.159 4.784 6.230 1.00 93.94 96 VAL A CA 1
ATOM 702 C C . VAL A 1 96 ? 5.984 3.830 5.050 1.00 93.94 96 VAL A C 1
ATOM 704 O O . VAL A 1 96 ? 6.428 2.683 5.130 1.00 93.94 96 VAL A O 1
ATOM 707 N N . TYR A 1 97 ? 5.404 4.305 3.946 1.00 92.94 97 TYR A N 1
ATOM 708 C CA . TYR A 1 97 ? 5.156 3.487 2.757 1.00 92.94 97 TYR A CA 1
ATOM 709 C C . TYR A 1 97 ? 6.439 3.081 2.024 1.00 92.94 97 TYR A C 1
ATOM 711 O O . TYR A 1 97 ? 6.497 1.985 1.470 1.00 92.94 97 TYR A O 1
ATOM 719 N N . ALA A 1 98 ? 7.488 3.907 2.048 1.00 93.00 98 ALA A N 1
ATOM 720 C CA . ALA A 1 98 ? 8.795 3.540 1.505 1.00 93.00 98 ALA A CA 1
ATOM 721 C C . ALA A 1 98 ? 9.431 2.378 2.293 1.00 93.00 98 ALA A C 1
ATOM 723 O O . ALA A 1 98 ? 9.944 1.419 1.706 1.00 93.00 98 ALA A O 1
ATOM 724 N N . VAL A 1 99 ? 9.340 2.411 3.628 1.00 95.44 99 VAL A N 1
ATOM 725 C CA . VAL A 1 99 ? 9.781 1.293 4.478 1.00 95.44 99 VAL A CA 1
ATOM 726 C C . VAL A 1 99 ? 8.908 0.060 4.246 1.00 95.44 99 VAL A C 1
ATOM 728 O O . VAL A 1 99 ? 9.436 -1.035 4.059 1.00 95.44 99 VAL A O 1
ATOM 731 N N . GLY A 1 100 ? 7.587 0.227 4.165 1.00 94.31 100 GLY A N 1
ATOM 732 C CA . GLY A 1 100 ? 6.664 -0.869 3.870 1.00 94.31 100 GLY A CA 1
ATOM 733 C C . GLY A 1 100 ? 6.933 -1.532 2.524 1.00 94.31 100 GLY A C 1
ATOM 734 O O . GLY A 1 100 ? 6.895 -2.757 2.427 1.00 94.31 100 GLY A O 1
ATOM 735 N N . TYR A 1 101 ? 7.290 -0.750 1.504 1.00 92.00 101 TYR A N 1
ATOM 736 C CA . TYR A 1 101 ? 7.714 -1.275 0.208 1.00 92.00 101 TYR A CA 1
ATOM 737 C C . TYR A 1 101 ? 9.016 -2.078 0.311 1.00 92.00 101 TYR A C 1
ATOM 739 O O . TYR A 1 101 ? 9.146 -3.131 -0.309 1.00 92.00 101 TYR A O 1
ATOM 747 N N . THR A 1 102 ? 9.965 -1.630 1.135 1.00 95.44 102 THR A N 1
ATOM 748 C CA . THR A 1 102 ? 11.214 -2.367 1.382 1.00 95.44 102 THR A CA 1
ATOM 749 C C . THR A 1 102 ? 10.930 -3.707 2.062 1.00 95.44 102 THR A C 1
ATOM 751 O O . THR A 1 102 ? 11.444 -4.739 1.635 1.00 95.44 102 THR A O 1
ATOM 754 N N . ILE A 1 103 ? 10.054 -3.712 3.072 1.00 95.94 103 ILE A N 1
ATOM 755 C CA . ILE A 1 103 ? 9.592 -4.931 3.748 1.00 95.94 103 ILE A CA 1
ATOM 756 C C . ILE A 1 103 ? 8.920 -5.872 2.744 1.00 95.94 103 ILE A C 1
ATOM 758 O O . ILE A 1 103 ? 9.281 -7.046 2.667 1.00 95.94 103 ILE A O 1
ATOM 762 N N . TYR A 1 104 ? 7.998 -5.353 1.931 1.00 94.69 104 TYR A N 1
ATOM 763 C CA . TYR A 1 104 ? 7.357 -6.102 0.854 1.00 94.69 104 TYR A CA 1
ATOM 764 C C . TYR A 1 104 ? 8.395 -6.739 -0.084 1.00 94.69 104 TYR A C 1
ATOM 766 O O . TYR A 1 104 ? 8.364 -7.948 -0.302 1.00 94.69 104 TYR A O 1
ATOM 774 N N . ALA A 1 105 ? 9.351 -5.959 -0.595 1.00 94.50 105 ALA A N 1
ATOM 775 C CA . ALA A 1 105 ? 10.351 -6.433 -1.547 1.00 94.50 105 ALA A CA 1
ATOM 776 C C . ALA A 1 105 ? 11.234 -7.546 -0.959 1.00 94.50 105 ALA A C 1
ATOM 778 O O . ALA A 1 105 ? 11.501 -8.545 -1.631 1.00 94.50 105 ALA A O 1
ATOM 779 N N . VAL A 1 106 ? 11.641 -7.412 0.306 1.00 97.31 106 VAL A N 1
ATOM 780 C CA . VAL A 1 106 ? 12.414 -8.437 1.020 1.00 97.31 106 VAL A CA 1
ATOM 781 C C . VAL A 1 106 ? 11.606 -9.725 1.162 1.00 97.31 106 VAL A C 1
ATOM 783 O O . VAL A 1 106 ? 12.085 -10.788 0.772 1.00 97.31 106 VAL A O 1
ATOM 786 N N . PHE A 1 107 ? 10.370 -9.652 1.661 1.00 96.69 107 PHE A N 1
ATOM 787 C CA . PHE A 1 107 ? 9.535 -10.842 1.860 1.00 96.69 107 PHE A CA 1
ATOM 788 C C . PHE A 1 107 ? 9.143 -11.517 0.546 1.00 96.69 107 PHE A C 1
ATOM 790 O O . PHE A 1 107 ? 9.126 -12.746 0.476 1.00 96.69 107 PHE A O 1
ATOM 797 N N . LEU A 1 108 ? 8.891 -10.738 -0.507 1.00 96.00 108 LEU A N 1
ATOM 798 C CA . LEU A 1 108 ? 8.655 -11.276 -1.840 1.00 96.00 108 LEU A CA 1
ATOM 799 C C . LEU A 1 108 ? 9.892 -12.031 -2.335 1.00 96.00 108 LEU A C 1
ATOM 801 O O . LEU A 1 108 ? 9.775 -13.171 -2.777 1.00 96.00 108 LEU A O 1
ATOM 805 N N . THR A 1 109 ? 11.077 -11.431 -2.199 1.00 96.81 109 THR A N 1
ATOM 806 C CA . THR A 1 109 ? 12.348 -12.046 -2.607 1.00 96.81 109 THR A CA 1
ATOM 807 C C . THR A 1 109 ? 12.608 -13.346 -1.851 1.00 96.81 109 THR A C 1
ATOM 809 O O . THR A 1 109 ? 12.930 -14.352 -2.473 1.00 96.81 109 THR A O 1
ATOM 812 N N . ILE A 1 110 ? 12.413 -13.359 -0.527 1.00 97.38 110 ILE A N 1
ATOM 813 C CA . ILE A 1 110 ? 12.535 -14.572 0.296 1.00 97.38 110 ILE A CA 1
ATOM 814 C C . ILE A 1 110 ? 11.534 -15.631 -0.176 1.00 97.38 110 ILE A C 1
ATOM 816 O O . ILE A 1 110 ? 11.921 -16.773 -0.403 1.00 97.38 110 ILE A O 1
ATOM 820 N N . GLY A 1 111 ? 10.263 -15.269 -0.364 1.00 96.56 111 GLY A N 1
ATOM 821 C CA . GLY A 1 111 ? 9.236 -16.211 -0.802 1.00 96.56 111 GLY A CA 1
ATOM 822 C C . GLY A 1 111 ? 9.562 -16.857 -2.150 1.00 96.56 111 GLY A C 1
ATOM 823 O O . GLY A 1 111 ? 9.422 -18.071 -2.293 1.00 96.56 111 GLY A O 1
ATOM 824 N N . LEU A 1 112 ? 10.045 -16.065 -3.110 1.00 96.56 112 LEU A N 1
ATOM 825 C CA . LEU A 1 112 ? 10.484 -16.561 -4.414 1.00 96.56 112 LEU A CA 1
ATOM 826 C C . LEU A 1 112 ? 11.758 -17.414 -4.305 1.00 96.56 112 LEU A C 1
ATOM 828 O O . LEU A 1 112 ? 11.851 -18.450 -4.959 1.00 96.56 112 LEU A O 1
ATOM 832 N N . ALA A 1 113 ? 12.714 -17.032 -3.451 1.00 97.50 113 ALA A N 1
ATOM 833 C CA . ALA A 1 113 ? 13.938 -17.801 -3.208 1.00 97.50 113 ALA A CA 1
ATOM 834 C C . ALA A 1 113 ? 13.659 -19.165 -2.552 1.00 97.50 113 ALA A C 1
ATOM 836 O O . ALA A 1 113 ? 14.373 -20.132 -2.803 1.00 97.50 113 ALA A O 1
ATOM 837 N N . LEU A 1 114 ? 12.593 -19.259 -1.753 1.00 97.56 114 LEU A N 1
ATOM 838 C CA . LEU A 1 114 ? 12.085 -20.507 -1.178 1.00 97.56 114 LEU A CA 1
ATOM 839 C C . LEU A 1 114 ? 11.224 -21.326 -2.158 1.00 97.56 114 LEU A C 1
ATOM 841 O O . LEU A 1 114 ? 10.634 -22.326 -1.753 1.00 97.56 114 LEU A O 1
ATOM 845 N N . ALA A 1 115 ? 11.133 -20.910 -3.427 1.00 96.56 115 ALA A N 1
ATOM 846 C CA . ALA A 1 115 ? 10.313 -21.535 -4.464 1.00 96.56 115 ALA A CA 1
ATOM 847 C C . ALA A 1 115 ? 8.825 -21.674 -4.084 1.00 96.56 115 ALA A C 1
ATOM 849 O O . ALA A 1 115 ? 8.135 -22.589 -4.542 1.00 96.56 115 ALA A O 1
ATOM 850 N N . LEU A 1 116 ? 8.308 -20.760 -3.256 1.00 96.25 116 LEU A N 1
ATOM 851 C CA . LEU A 1 116 ? 6.873 -20.686 -3.016 1.00 96.25 116 LEU A CA 1
ATOM 852 C C . LEU A 1 116 ? 6.155 -20.243 -4.302 1.00 96.25 116 LEU A C 1
ATOM 854 O O . LEU A 1 116 ? 6.722 -19.502 -5.111 1.00 96.25 116 LEU A O 1
ATOM 858 N N . PRO A 1 117 ? 4.888 -20.646 -4.502 1.00 96.81 117 PRO A N 1
ATOM 859 C CA . PRO A 1 117 ? 4.085 -20.122 -5.596 1.00 96.81 117 PRO A CA 1
ATOM 860 C C . PRO A 1 117 ? 4.032 -18.591 -5.550 1.00 96.81 117 PRO A C 1
ATOM 862 O O . PRO A 1 117 ? 3.785 -18.016 -4.491 1.00 96.81 117 PRO A O 1
ATOM 865 N N . ALA A 1 118 ? 4.191 -17.932 -6.701 1.00 93.00 118 ALA A N 1
ATOM 866 C CA . ALA A 1 118 ? 4.286 -16.471 -6.779 1.00 93.00 118 ALA A CA 1
ATOM 867 C C . ALA 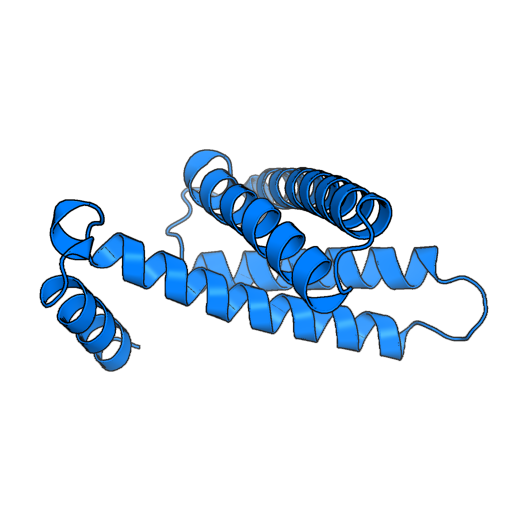A 1 118 ? 3.103 -15.742 -6.116 1.00 93.00 118 ALA A C 1
ATOM 869 O O . ALA A 1 118 ? 3.289 -14.706 -5.480 1.00 93.00 118 ALA A O 1
ATOM 870 N N . TRP A 1 119 ? 1.893 -16.305 -6.209 1.00 93.56 119 TRP A N 1
ATOM 871 C CA . TRP A 1 119 ? 0.707 -15.747 -5.554 1.00 93.56 119 TRP A CA 1
ATOM 872 C C . TRP A 1 119 ? 0.820 -15.773 -4.023 1.00 93.56 119 TRP A C 1
ATOM 874 O O . TRP A 1 119 ? 0.392 -14.829 -3.366 1.00 93.56 119 TRP A O 1
ATOM 884 N N . LEU A 1 120 ? 1.428 -16.819 -3.453 1.00 94.38 120 LEU A N 1
ATOM 885 C CA . LEU A 1 120 ? 1.619 -16.958 -2.012 1.00 94.38 120 LEU A CA 1
ATOM 886 C C . LEU A 1 120 ? 2.742 -16.040 -1.524 1.00 94.38 120 LEU A C 1
ATOM 888 O O . LEU A 1 120 ? 2.585 -15.385 -0.497 1.00 94.38 120 LEU A O 1
ATOM 892 N N . SER A 1 121 ? 3.844 -15.941 -2.276 1.00 94.81 121 SER A N 1
ATOM 893 C CA . SER A 1 121 ? 4.924 -14.988 -1.989 1.00 94.81 121 SER A CA 1
ATOM 894 C C . SER A 1 121 ? 4.413 -13.547 -2.019 1.00 94.81 121 SER A C 1
ATOM 896 O O . SER A 1 121 ? 4.695 -12.780 -1.103 1.00 94.81 121 SER A O 1
ATOM 898 N N . GLY A 1 122 ? 3.615 -13.202 -3.035 1.00 93.00 122 GLY A N 1
ATOM 899 C CA . GLY A 1 122 ? 2.969 -11.897 -3.154 1.00 93.00 122 GLY A CA 1
ATOM 900 C C . GLY A 1 122 ? 2.010 -11.627 -1.999 1.00 93.00 122 GLY A C 1
ATOM 901 O O . GLY A 1 122 ? 2.127 -10.597 -1.345 1.00 93.00 122 GLY A O 1
ATOM 902 N N . LEU A 1 123 ? 1.122 -12.575 -1.680 1.00 93.00 123 LEU A N 1
ATOM 903 C CA . LEU A 1 123 ? 0.173 -12.437 -0.575 1.00 93.00 123 LEU A CA 1
ATOM 904 C C . LEU A 1 123 ? 0.880 -12.229 0.771 1.00 93.00 123 LEU A C 1
ATOM 906 O O . LEU A 1 123 ? 0.499 -11.340 1.530 1.00 93.00 123 LEU A O 1
ATOM 910 N N . ALA A 1 124 ? 1.920 -13.014 1.062 1.00 93.69 124 ALA A N 1
ATOM 911 C CA . ALA A 1 124 ? 2.692 -12.883 2.293 1.00 93.69 124 ALA A CA 1
ATOM 912 C C . ALA A 1 124 ? 3.417 -11.530 2.362 1.00 93.69 124 ALA A C 1
ATOM 914 O O . ALA A 1 124 ? 3.333 -10.836 3.375 1.00 93.69 124 ALA A O 1
ATOM 915 N N . ALA A 1 125 ? 4.074 -11.124 1.274 1.00 94.12 125 ALA A N 1
ATOM 916 C CA . ALA A 1 125 ? 4.761 -9.842 1.187 1.00 94.12 125 ALA A CA 1
ATOM 917 C C . ALA A 1 125 ? 3.798 -8.660 1.370 1.00 94.12 125 ALA A C 1
ATOM 919 O O . ALA A 1 125 ? 4.075 -7.750 2.155 1.00 94.12 125 ALA A O 1
ATOM 920 N N . THR A 1 126 ? 2.647 -8.682 0.690 1.00 92.69 126 THR A N 1
ATOM 921 C CA . THR A 1 126 ? 1.597 -7.664 0.824 1.00 92.69 126 THR A CA 1
ATOM 922 C C . THR A 1 126 ? 1.009 -7.658 2.229 1.00 92.69 126 THR A C 1
ATOM 924 O O . THR A 1 126 ? 0.779 -6.585 2.774 1.00 92.69 126 THR A O 1
ATOM 927 N N . GLY A 1 127 ? 0.810 -8.826 2.844 1.00 93.12 127 GLY A N 1
ATOM 928 C CA . GLY A 1 127 ? 0.323 -8.937 4.216 1.00 93.12 127 GLY A CA 1
ATOM 929 C C . GLY A 1 127 ? 1.270 -8.277 5.218 1.00 93.12 127 GLY A C 1
ATOM 930 O O . GLY A 1 127 ? 0.855 -7.402 5.973 1.00 93.12 127 GLY A O 1
ATOM 931 N N . VAL A 1 128 ? 2.556 -8.635 5.193 1.00 94.31 128 VAL A N 1
ATOM 932 C CA . VAL A 1 128 ? 3.548 -8.089 6.135 1.00 94.31 128 VAL A CA 1
ATOM 933 C C . VAL A 1 128 ? 3.796 -6.596 5.885 1.00 94.31 128 VAL A C 1
ATOM 935 O O . VAL A 1 128 ? 3.781 -5.805 6.829 1.00 94.31 128 VAL A O 1
ATOM 938 N N . GLY A 1 129 ? 3.960 -6.184 4.624 1.00 93.44 129 GLY A N 1
ATOM 939 C CA . GLY A 1 129 ? 4.097 -4.769 4.265 1.00 93.44 129 GLY A CA 1
ATOM 940 C C . GLY A 1 129 ? 2.847 -3.953 4.612 1.00 93.44 129 GLY A C 1
ATOM 941 O O . GLY A 1 129 ? 2.951 -2.833 5.104 1.00 93.44 129 GLY A O 1
ATOM 942 N N . GLY A 1 130 ? 1.659 -4.534 4.435 1.00 92.25 130 GLY A N 1
ATOM 943 C CA . GLY A 1 130 ? 0.379 -3.931 4.800 1.00 92.25 130 GLY A CA 1
ATOM 944 C C . GLY A 1 130 ? 0.229 -3.724 6.306 1.00 92.25 130 GLY A C 1
ATOM 945 O O . GLY A 1 130 ? -0.202 -2.651 6.724 1.00 92.25 130 GLY A O 1
ATOM 946 N N . VAL A 1 131 ? 0.647 -4.696 7.126 1.00 94.38 131 VAL A N 1
ATOM 947 C CA . VAL A 1 131 ? 0.677 -4.555 8.593 1.00 94.38 131 VAL A CA 1
ATOM 948 C C . VAL A 1 131 ? 1.580 -3.397 9.009 1.00 94.38 131 VAL A C 1
ATOM 950 O O . VAL A 1 131 ? 1.170 -2.571 9.827 1.00 94.38 131 VAL A O 1
ATOM 953 N N . TRP A 1 132 ? 2.777 -3.297 8.422 1.00 96.00 132 TRP A N 1
ATOM 954 C CA . TRP A 1 132 ? 3.665 -2.160 8.661 1.00 96.00 132 TRP A CA 1
ATOM 955 C C . TRP A 1 132 ? 3.014 -0.840 8.244 1.00 96.00 132 TRP A C 1
ATOM 957 O O . TRP A 1 132 ? 3.009 0.105 9.026 1.00 96.00 132 TRP A O 1
ATOM 967 N N . ASN A 1 133 ? 2.427 -0.774 7.048 1.00 94.44 133 ASN A N 1
ATOM 968 C CA . ASN A 1 133 ? 1.813 0.453 6.548 1.00 94.44 133 ASN A CA 1
ATOM 969 C C . ASN A 1 133 ? 0.642 0.904 7.422 1.00 94.44 133 ASN A C 1
ATOM 971 O O . ASN A 1 133 ? 0.537 2.096 7.702 1.00 94.44 133 ASN A O 1
ATOM 975 N N . TYR A 1 134 ? -0.203 -0.020 7.890 1.00 93.00 134 TYR A N 1
ATOM 976 C CA . TYR A 1 134 ? -1.281 0.294 8.827 1.00 93.00 134 TYR A CA 1
ATOM 977 C C . TYR A 1 134 ? -0.709 0.836 10.140 1.00 93.00 134 TYR A C 1
ATOM 979 O O . TYR A 1 134 ? -1.061 1.933 10.568 1.00 93.00 134 TYR A O 1
ATOM 987 N N . TRP A 1 135 ? 0.211 0.094 10.763 1.00 94.31 135 TRP A N 1
ATOM 988 C CA . TRP A 1 135 ? 0.780 0.467 12.057 1.00 94.31 135 TRP A CA 1
ATOM 989 C C . TRP A 1 135 ? 1.562 1.784 11.996 1.00 94.31 135 TRP A C 1
ATOM 991 O O . TRP A 1 135 ? 1.407 2.638 12.865 1.00 94.31 135 TRP A O 1
ATOM 1001 N N . GLY A 1 136 ? 2.373 1.974 10.957 1.00 91.06 136 GLY A N 1
ATOM 1002 C CA . GLY A 1 136 ? 3.142 3.193 10.743 1.00 91.06 136 GLY A CA 1
ATOM 1003 C C . GLY A 1 136 ? 2.243 4.388 10.441 1.00 91.06 136 GLY A C 1
ATOM 1004 O O . GLY A 1 136 ? 2.498 5.475 10.948 1.00 91.06 136 GLY A O 1
ATOM 1005 N N . SER A 1 137 ? 1.153 4.188 9.695 1.00 89.69 137 SER A N 1
ATOM 1006 C CA . SER A 1 137 ? 0.165 5.249 9.464 1.00 89.69 137 SER A CA 1
ATOM 1007 C C . SER A 1 137 ? -0.584 5.618 10.747 1.00 89.69 137 SER A C 1
ATOM 1009 O O . SER A 1 137 ? -0.863 6.783 10.960 1.00 89.69 137 SER A O 1
ATOM 1011 N N . GLU A 1 138 ? -0.876 4.649 11.620 1.00 89.12 138 GLU A N 1
ATOM 1012 C CA . GLU A 1 138 ? -1.560 4.882 12.902 1.00 89.12 138 GLU A CA 1
ATOM 1013 C C . GLU A 1 138 ? -0.655 5.573 13.944 1.00 89.12 138 GLU A C 1
ATOM 1015 O O . GLU A 1 138 ? -1.158 6.231 14.853 1.00 89.12 138 GLU A O 1
ATOM 1020 N N . ARG A 1 139 ? 0.672 5.382 13.877 1.00 87.62 139 ARG A N 1
ATOM 1021 C CA . ARG A 1 139 ? 1.606 5.786 14.950 1.00 87.62 139 ARG A CA 1
ATOM 1022 C C . ARG A 1 139 ? 2.613 6.868 14.581 1.00 87.62 139 ARG A C 1
ATOM 1024 O O . ARG A 1 139 ? 3.121 7.521 15.489 1.00 87.62 139 ARG A O 1
ATOM 1031 N N . ILE A 1 140 ? 2.973 6.985 13.307 1.00 84.75 140 ILE A N 1
ATOM 1032 C CA . ILE A 1 140 ? 4.104 7.804 12.845 1.00 84.75 140 ILE A CA 1
ATOM 1033 C C . ILE A 1 140 ? 3.622 8.923 11.921 1.00 84.75 140 ILE A C 1
ATOM 1035 O O . ILE A 1 140 ? 4.089 10.054 12.054 1.00 84.75 140 ILE A O 1
ATOM 1039 N N . ALA A 1 141 ? 2.729 8.599 10.981 1.00 80.50 141 ALA A N 1
ATOM 1040 C CA . ALA A 1 141 ? 2.121 9.581 10.083 1.00 80.50 141 ALA A CA 1
ATOM 1041 C C . ALA A 1 141 ? 1.089 10.444 10.817 1.00 80.50 141 ALA A C 1
ATOM 1043 O O . ALA A 1 141 ? 1.035 11.653 10.501 1.00 80.50 141 ALA A O 1
#

Secondary structure (DSSP, 8-state):
-HHHHHHHHHHHHTSGGGGTS-HHHHHHHHHHHHHHHHHHHHHHHHHHHH--SS-SHHHHHHHHHHHHHHHHHHHHHHT----S-HHHHHHHHHHHHHHHHHHHHHHHHHHHHTT--HHHHHHHHHHHHHHHHHHHHHHT-

Sequence (141 aa):
MERIETALASAVRGTFLAEYVAPERAVRIAEFGGVGATGALVNLLVLLALADGDGILVPALAAFVAGVLWTYGLNRLVTFDFDGGALERAPHYVGVYAVGYTIYAVFLTIGLALALPAWLSGLAATGVGGVWNYWGSERIA

pLDDT: mean 89.24, std 7.19, range [62.12, 97.56]

Foldseek 3Di:
DVVVLVVQLVVCVVDPNVVPDRSLVSSLLVQLVVLLVVLVVQLVVQQVVPCPPPDRPVSNVVSLLRSQVSSLVSCCVPRDVDPDDSVVCSVQLVVQLVVLVVQLVVQLVVCVVVVHDSVVSNVVSCVSSSVSSSVSVHPGD

Radius of gyration: 16.67 Å; chains: 1; bounding box: 38×42×46 Å